Protein AF-A0A1G1Q8I1-F1 (afdb_monomer_lite)

Radius of gyration: 12.09 Å; chains: 1; bounding box: 30×30×26 Å

pLDDT: mean 93.48, std 7.2, range [61.28, 98.25]

Sequence (97 aa):
MKILICSKTAAIRESLNLILSDIYDLILTESIEMCAEILNNAKDVNLVIGEDIVPIRDQFPQRKTLGIKDRNEVEAPFIEKPFKSDLVLKKIEEILK

Secondary structure (DSSP, 8-state):
-EEEEE-S-HHHHHHHHHHHTTTSEEEEESSHHHHHHHHHH-TTEEEEEESS-HHHHHH-TTSEEEEEE-TT---SSEEESS--HHHHHHHHHHHH-

Foldseek 3Di:
DEEEEEELDPVVQVVCCVLPVVPHHYDYYNHQVVVVVCVVPPVPHAEYEYAPCPVVCVVCVVHHYEYEEDPPDDDDDYDYPPDDSVVVVVSVVVRRD

Structure (mmCIF, N/CA/C/O backbone):
data_AF-A0A1G1Q8I1-F1
#
_entry.id   AF-A0A1G1Q8I1-F1
#
loop_
_atom_site.group_PDB
_atom_site.id
_atom_site.type_symbol
_atom_site.label_atom_id
_atom_site.label_alt_id
_atom_site.label_comp_id
_atom_site.label_asym_id
_atom_site.label_entity_id
_atom_site.label_seq_id
_atom_site.pdbx_PDB_ins_code
_atom_site.Cartn_x
_atom_site.Cartn_y
_atom_site.Cartn_z
_atom_site.occupancy
_atom_site.B_iso_or_equiv
_atom_site.auth_seq_id
_atom_site.auth_comp_id
_atom_site.auth_asym_id
_atom_site.auth_atom_id
_atom_site.pdbx_PDB_model_num
ATOM 1 N N . MET A 1 1 ? -14.507 -0.426 1.225 1.00 89.56 1 MET A N 1
ATOM 2 C CA . MET A 1 1 ? -13.452 -0.091 2.223 1.00 89.56 1 MET A CA 1
ATOM 3 C C . MET A 1 1 ? -12.287 0.466 1.442 1.00 89.56 1 MET A C 1
ATOM 5 O O . MET A 1 1 ? -11.963 -0.113 0.410 1.00 89.56 1 MET A O 1
ATOM 9 N N . LYS A 1 2 ? -11.696 1.575 1.892 1.00 96.00 2 LYS A N 1
ATOM 10 C CA . LYS A 1 2 ? -10.826 2.380 1.037 1.00 96.00 2 LYS A CA 1
ATOM 11 C C . LYS A 1 2 ? -9.344 2.125 1.307 1.00 96.00 2 LYS A C 1
ATOM 13 O O . LYS A 1 2 ? -8.889 2.249 2.447 1.00 96.00 2 LYS A O 1
ATOM 18 N N . ILE A 1 3 ? -8.600 1.798 0.253 1.00 97.81 3 ILE A N 1
ATOM 19 C CA . ILE A 1 3 ? -7.150 1.579 0.280 1.00 97.81 3 ILE A CA 1
ATOM 20 C C . ILE A 1 3 ? -6.470 2.624 -0.604 1.00 97.81 3 ILE A C 1
ATOM 22 O O . ILE A 1 3 ? -6.877 2.860 -1.740 1.00 97.81 3 ILE A O 1
ATOM 26 N N . LEU A 1 4 ? -5.414 3.237 -0.077 1.00 98.19 4 LEU A N 1
ATOM 27 C CA . LEU A 1 4 ? -4.556 4.158 -0.813 1.00 98.19 4 LEU A CA 1
ATOM 28 C C . LEU A 1 4 ? -3.281 3.429 -1.249 1.00 98.19 4 LEU A C 1
ATOM 30 O O . LEU A 1 4 ? -2.517 2.957 -0.411 1.00 98.19 4 LEU A O 1
ATOM 34 N N . ILE A 1 5 ? -3.049 3.336 -2.553 1.00 98.25 5 ILE A N 1
ATOM 35 C CA . ILE A 1 5 ? -1.840 2.767 -3.145 1.00 98.25 5 ILE A CA 1
ATOM 36 C C . ILE A 1 5 ? -0.887 3.914 -3.487 1.00 98.25 5 ILE A C 1
ATOM 38 O O . ILE A 1 5 ? -1.200 4.732 -4.346 1.00 98.25 5 ILE A O 1
ATOM 42 N N . CYS A 1 6 ? 0.284 3.952 -2.851 1.00 97.31 6 CYS A N 1
ATOM 43 C CA . CYS A 1 6 ? 1.308 4.976 -3.051 1.00 97.31 6 CYS A CA 1
ATOM 44 C C . CYS A 1 6 ? 2.612 4.348 -3.556 1.00 97.31 6 CYS A C 1
ATOM 46 O O . CYS A 1 6 ? 3.387 3.784 -2.789 1.00 97.31 6 CYS A O 1
ATOM 48 N N . SER A 1 7 ? 2.891 4.443 -4.851 1.00 96.44 7 SER A N 1
ATOM 49 C CA . SER A 1 7 ? 4.144 3.931 -5.421 1.00 96.44 7 SER A CA 1
ATOM 50 C C . SER A 1 7 ? 4.506 4.733 -6.658 1.00 96.44 7 SER A C 1
ATOM 52 O O . SER A 1 7 ? 3.631 5.049 -7.455 1.00 96.44 7 SER A O 1
ATOM 54 N N . LYS A 1 8 ? 5.794 5.024 -6.853 1.00 96.31 8 LYS A N 1
ATOM 55 C CA . LYS A 1 8 ? 6.310 5.641 -8.088 1.00 96.31 8 LYS A CA 1
ATOM 56 C C . LYS A 1 8 ? 6.316 4.651 -9.259 1.00 96.31 8 LYS A C 1
ATOM 58 O O . LYS A 1 8 ? 6.193 5.052 -10.414 1.00 96.31 8 LYS A O 1
ATOM 63 N N . THR A 1 9 ? 6.375 3.355 -8.966 1.00 96.31 9 THR A N 1
ATOM 64 C CA . THR A 1 9 ? 6.437 2.272 -9.949 1.00 96.31 9 THR A CA 1
ATOM 65 C C . THR A 1 9 ? 5.052 1.948 -10.507 1.00 96.31 9 THR A C 1
ATOM 67 O O . THR A 1 9 ? 4.230 1.313 -9.844 1.00 96.31 9 THR A O 1
ATOM 70 N N . ALA A 1 10 ? 4.804 2.324 -11.765 1.00 96.69 10 ALA A N 1
ATOM 71 C CA . ALA A 1 10 ? 3.527 2.069 -12.443 1.00 96.69 10 ALA A CA 1
ATOM 72 C C . ALA A 1 10 ? 3.129 0.583 -12.415 1.00 96.69 10 ALA A C 1
ATOM 74 O O . ALA A 1 10 ? 2.011 0.260 -12.026 1.00 96.69 10 ALA A O 1
ATOM 75 N N . ALA A 1 11 ? 4.073 -0.324 -12.689 1.00 96.44 11 ALA A N 1
ATOM 76 C CA . ALA A 1 11 ? 3.821 -1.765 -12.679 1.00 96.44 11 ALA A CA 1
ATOM 77 C C . ALA A 1 11 ? 3.303 -2.290 -11.325 1.00 96.44 11 ALA A C 1
ATOM 79 O O . ALA A 1 11 ? 2.479 -3.203 -11.291 1.00 96.44 11 ALA A O 1
ATOM 80 N N . ILE A 1 12 ? 3.748 -1.713 -10.201 1.00 96.12 12 ILE A N 1
ATOM 81 C CA . ILE A 1 12 ? 3.259 -2.091 -8.867 1.00 96.12 12 ILE A CA 1
ATOM 82 C C . ILE A 1 12 ? 1.855 -1.542 -8.642 1.00 96.12 12 ILE A C 1
ATOM 84 O O . ILE A 1 12 ? 0.994 -2.288 -8.177 1.00 96.12 12 ILE A O 1
ATOM 88 N N . ARG A 1 13 ? 1.598 -0.279 -9.012 1.00 97.31 13 ARG A N 1
ATOM 89 C CA . ARG A 1 13 ? 0.252 0.310 -8.929 1.00 97.31 13 ARG A CA 1
ATOM 90 C C . ARG A 1 13 ? -0.759 -0.493 -9.745 1.00 97.31 13 ARG A C 1
ATOM 92 O O . ARG A 1 13 ? -1.812 -0.841 -9.226 1.00 97.31 13 ARG A O 1
ATOM 99 N N . GLU A 1 14 ? -0.414 -0.833 -10.983 1.00 97.56 14 GLU A N 1
ATOM 100 C CA . GLU A 1 14 ? -1.252 -1.630 -11.883 1.00 97.56 14 GLU A CA 1
ATOM 101 C C . GLU A 1 14 ? -1.481 -3.043 -11.343 1.00 97.56 14 GLU A C 1
ATOM 103 O O . GLU A 1 14 ? -2.622 -3.497 -11.284 1.00 97.56 14 GLU A O 1
ATOM 108 N N . SER A 1 15 ? -0.423 -3.714 -10.875 1.00 97.31 15 SER A N 1
ATOM 109 C CA . SER A 1 15 ? -0.536 -5.058 -10.295 1.00 97.31 15 SER A CA 1
ATOM 110 C C . SER A 1 15 ? -1.443 -5.068 -9.064 1.00 97.31 15 SER A C 1
ATOM 112 O O . SER A 1 15 ? -2.322 -5.917 -8.951 1.00 97.31 15 SER A O 1
ATOM 114 N N . LEU A 1 16 ? -1.272 -4.111 -8.147 1.00 97.94 16 LEU A N 1
ATOM 115 C CA . LEU A 1 16 ? -2.126 -3.995 -6.963 1.00 97.94 16 LEU A CA 1
ATOM 116 C C . LEU A 1 16 ? -3.565 -3.625 -7.339 1.00 97.94 16 LEU A C 1
ATOM 118 O O . LEU A 1 16 ? -4.494 -4.179 -6.759 1.00 97.94 16 LEU A O 1
ATOM 122 N N . ASN A 1 17 ? -3.765 -2.754 -8.330 1.00 97.88 17 ASN A N 1
ATOM 123 C CA . ASN A 1 17 ? -5.095 -2.413 -8.827 1.00 97.88 17 ASN A CA 1
ATOM 124 C C . ASN A 1 17 ? -5.825 -3.639 -9.391 1.00 97.88 17 ASN A C 1
ATOM 126 O O . ASN A 1 17 ? -6.978 -3.876 -9.040 1.00 97.88 17 ASN A O 1
ATOM 130 N N . LEU A 1 18 ? -5.143 -4.459 -10.196 1.00 97.69 18 LEU A N 1
ATOM 131 C CA . LEU A 1 18 ? -5.697 -5.710 -10.726 1.00 97.69 18 LEU A CA 1
ATOM 132 C C . LEU A 1 18 ? -6.071 -6.704 -9.620 1.00 97.69 18 LEU A C 1
ATOM 134 O O . LEU A 1 18 ? -7.062 -7.409 -9.746 1.00 97.69 18 LEU A O 1
ATOM 138 N N . ILE A 1 19 ? -5.290 -6.765 -8.540 1.00 97.62 19 ILE A N 1
ATOM 139 C CA . ILE A 1 19 ? -5.535 -7.701 -7.433 1.00 97.62 19 ILE A CA 1
ATOM 140 C C . ILE A 1 19 ? -6.682 -7.226 -6.526 1.00 97.62 19 ILE A C 1
ATOM 142 O O . ILE A 1 19 ? -7.388 -8.055 -5.956 1.00 97.62 19 ILE A O 1
ATOM 146 N N . LEU A 1 20 ? -6.836 -5.911 -6.339 1.00 97.69 20 LEU A N 1
ATOM 147 C CA . LEU A 1 20 ? -7.621 -5.349 -5.235 1.00 97.69 20 LEU A CA 1
ATOM 148 C C . LEU A 1 20 ? -8.903 -4.621 -5.659 1.00 97.69 20 LEU A C 1
ATOM 150 O O . LEU A 1 20 ? -9.770 -4.428 -4.807 1.00 97.69 20 LEU A O 1
ATOM 154 N N . SER A 1 21 ? -9.040 -4.207 -6.923 1.00 97.06 21 SER A N 1
ATOM 155 C CA . SER A 1 21 ? -10.147 -3.333 -7.363 1.00 97.06 21 SER A CA 1
ATOM 156 C C . SER A 1 21 ? -11.527 -3.992 -7.319 1.00 97.06 21 SER A C 1
ATOM 158 O O . SER A 1 21 ? -12.518 -3.294 -7.127 1.00 97.06 21 SER A O 1
ATOM 160 N N . ASP A 1 22 ? -11.597 -5.322 -7.396 1.00 96.38 22 ASP A N 1
ATOM 161 C CA . ASP A 1 22 ? -12.855 -6.069 -7.251 1.00 96.38 22 ASP A CA 1
ATOM 162 C C . ASP A 1 22 ? -13.338 -6.166 -5.788 1.00 96.38 22 ASP A C 1
ATOM 164 O O . ASP A 1 22 ? -14.457 -6.608 -5.525 1.00 96.38 22 ASP A O 1
ATOM 168 N N . ILE A 1 23 ? -12.495 -5.790 -4.817 1.00 96.19 23 ILE A N 1
ATOM 169 C CA . ILE A 1 23 ? -12.715 -6.037 -3.380 1.00 96.19 23 ILE A CA 1
ATOM 170 C C . ILE A 1 23 ? -12.729 -4.727 -2.577 1.00 96.19 23 ILE A C 1
ATOM 172 O O . ILE A 1 23 ? -13.441 -4.605 -1.576 1.00 96.19 23 ILE A O 1
ATOM 176 N N . TYR A 1 24 ? -11.940 -3.738 -2.997 1.00 96.94 24 TYR A N 1
ATOM 177 C CA . TYR A 1 24 ? -11.701 -2.505 -2.255 1.00 96.94 24 TYR A CA 1
ATOM 178 C C . TYR A 1 24 ? -11.860 -1.265 -3.132 1.00 96.94 24 TYR A C 1
ATOM 180 O O . TYR A 1 24 ? -11.555 -1.275 -4.320 1.00 96.94 24 TYR A O 1
ATOM 188 N N . ASP A 1 25 ? -12.252 -0.156 -2.503 1.00 97.31 25 ASP A N 1
ATOM 189 C CA . ASP A 1 25 ? -12.247 1.155 -3.145 1.00 97.31 25 ASP A CA 1
ATOM 190 C C . ASP A 1 25 ? -10.804 1.660 -3.176 1.00 97.31 25 ASP A C 1
ATOM 192 O O . ASP A 1 25 ? -10.202 1.898 -2.123 1.00 97.31 25 ASP A O 1
ATOM 196 N N . LEU A 1 26 ? -10.224 1.807 -4.363 1.00 98.06 26 LEU A N 1
ATOM 197 C CA . LEU A 1 26 ? -8.812 2.152 -4.500 1.00 98.06 26 LEU A CA 1
ATOM 198 C C . LEU A 1 26 ? -8.616 3.627 -4.839 1.00 98.06 26 LEU A C 1
ATOM 200 O O . LEU A 1 26 ? -9.321 4.196 -5.670 1.00 98.06 26 LEU A O 1
ATOM 204 N N . ILE A 1 27 ? -7.601 4.230 -4.226 1.00 98.06 27 ILE A N 1
ATOM 205 C CA . ILE A 1 27 ? -7.016 5.490 -4.681 1.00 98.06 27 ILE A CA 1
ATOM 206 C C . ILE A 1 27 ? -5.553 5.229 -5.015 1.00 98.06 27 ILE A C 1
ATOM 208 O O . ILE A 1 27 ? -4.852 4.598 -4.231 1.00 98.06 27 ILE A O 1
ATOM 212 N N . LEU A 1 28 ? -5.095 5.694 -6.173 1.00 97.75 28 LEU A N 1
ATOM 213 C CA . LEU A 1 28 ? -3.731 5.483 -6.644 1.00 97.75 28 LEU A CA 1
ATOM 214 C C . LEU A 1 28 ? -2.989 6.821 -6.659 1.00 97.75 28 LEU A C 1
ATOM 216 O O . LEU A 1 28 ? -3.485 7.801 -7.213 1.00 97.75 28 LEU A O 1
ATOM 220 N N . THR A 1 29 ? -1.789 6.850 -6.088 1.00 97.56 29 THR A N 1
ATOM 221 C CA . THR A 1 29 ? -0.876 7.995 -6.137 1.00 97.56 29 THR A CA 1
ATOM 222 C C . THR A 1 29 ? 0.521 7.580 -6.543 1.00 97.56 29 THR A C 1
ATOM 224 O O . THR A 1 29 ? 0.976 6.465 -6.281 1.00 97.56 29 THR A O 1
ATOM 227 N N . GLU A 1 30 ? 1.225 8.527 -7.153 1.00 96.62 30 GLU A N 1
ATOM 228 C CA . GLU A 1 30 ? 2.565 8.305 -7.697 1.00 96.62 30 GLU A CA 1
ATOM 229 C C . GLU A 1 30 ? 3.667 8.895 -6.814 1.00 96.62 30 GLU A C 1
ATOM 231 O O . GLU A 1 30 ? 4.847 8.663 -7.061 1.00 96.62 30 GLU A O 1
ATOM 236 N N . SER A 1 31 ? 3.300 9.650 -5.774 1.00 96.25 31 SER A N 1
ATOM 237 C CA . SER A 1 31 ? 4.247 10.319 -4.889 1.00 96.25 31 SER A CA 1
ATOM 238 C C . SER A 1 31 ? 3.776 10.341 -3.432 1.00 96.25 31 SER A C 1
ATOM 240 O O . SER A 1 31 ? 2.584 10.203 -3.136 1.00 96.25 31 SER A O 1
ATOM 242 N N . ILE A 1 32 ? 4.737 10.530 -2.525 1.00 96.25 32 ILE A N 1
ATOM 243 C CA . ILE A 1 32 ? 4.505 10.639 -1.079 1.00 96.25 32 ILE A CA 1
ATOM 244 C C . ILE A 1 32 ? 3.729 11.921 -0.758 1.00 96.25 32 ILE A C 1
ATOM 246 O O . ILE A 1 32 ? 2.854 11.911 0.101 1.00 96.25 32 ILE A O 1
ATOM 250 N N . GLU A 1 33 ? 3.989 13.005 -1.485 1.00 96.81 33 GLU A N 1
ATOM 251 C CA . GLU A 1 33 ? 3.319 14.297 -1.324 1.00 96.81 33 GLU A CA 1
ATOM 252 C C . GLU A 1 33 ? 1.821 14.182 -1.632 1.00 96.81 33 GLU A C 1
ATOM 254 O O . GLU A 1 33 ? 0.992 14.567 -0.808 1.00 96.81 33 GLU A O 1
ATOM 259 N N . MET A 1 34 ? 1.468 13.563 -2.765 1.00 97.00 34 MET A N 1
ATOM 260 C CA . MET A 1 34 ? 0.069 13.298 -3.122 1.00 97.00 34 MET A CA 1
ATOM 261 C C . MET A 1 34 ? -0.603 12.368 -2.105 1.00 97.00 34 MET A C 1
ATOM 263 O O . MET A 1 34 ? -1.750 12.579 -1.715 1.00 97.00 34 MET A O 1
ATOM 267 N N . CYS A 1 35 ? 0.117 11.340 -1.645 1.00 96.81 35 CYS A N 1
ATOM 268 C CA . CYS A 1 35 ? -0.384 10.424 -0.625 1.00 96.81 35 CYS A CA 1
ATOM 269 C C . CYS A 1 35 ? -0.704 11.163 0.686 1.00 96.81 35 CYS A C 1
ATOM 271 O O . CYS A 1 35 ? -1.770 10.959 1.271 1.00 96.81 35 CYS A O 1
ATOM 273 N N . ALA A 1 36 ? 0.186 12.050 1.136 1.00 96.88 36 ALA A N 1
ATOM 274 C CA . ALA A 1 36 ? -0.017 12.854 2.336 1.00 96.88 36 ALA A CA 1
ATOM 275 C C . ALA A 1 36 ? -1.197 13.829 2.184 1.00 96.88 36 ALA A C 1
ATOM 277 O O . ALA A 1 36 ? -2.022 13.945 3.094 1.00 96.88 36 ALA A O 1
ATOM 278 N N . GLU A 1 37 ? -1.327 14.486 1.027 1.00 97.44 37 GLU A N 1
ATOM 279 C CA . GLU A 1 37 ? -2.460 15.366 0.721 1.00 97.44 37 GLU A CA 1
ATOM 280 C C . GLU A 1 37 ? -3.797 14.618 0.820 1.00 97.44 37 GLU A C 1
ATOM 282 O O . GLU A 1 37 ? -4.740 15.092 1.462 1.00 97.44 37 GLU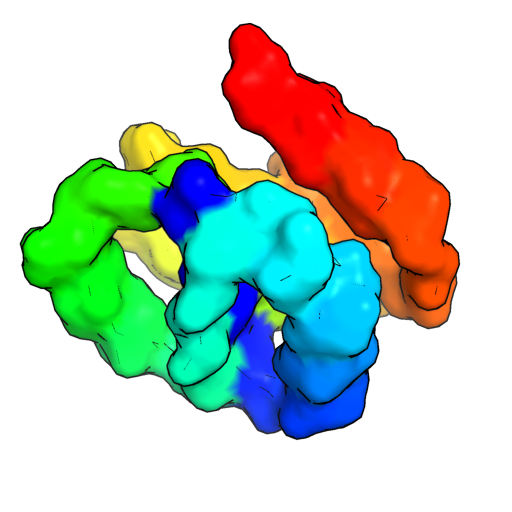 A O 1
ATOM 287 N N . ILE A 1 38 ? -3.869 13.403 0.273 1.00 96.75 38 ILE A N 1
ATOM 288 C CA . ILE A 1 38 ? -5.069 12.571 0.373 1.00 96.75 38 ILE A CA 1
ATOM 289 C C . ILE A 1 38 ? -5.342 12.183 1.820 1.00 96.75 38 ILE A C 1
ATOM 291 O O . ILE A 1 38 ? -6.473 12.322 2.265 1.00 96.75 38 ILE A O 1
ATOM 295 N N . LEU A 1 39 ? -4.348 11.748 2.596 1.00 96.38 39 LEU A N 1
ATOM 296 C CA . LEU A 1 39 ? -4.563 11.343 3.995 1.00 96.38 39 LEU A CA 1
ATOM 297 C C . LEU A 1 39 ? -5.006 12.495 4.908 1.00 96.38 39 LEU A C 1
ATOM 299 O O . LEU A 1 39 ? -5.708 12.269 5.908 1.00 96.38 39 LEU A O 1
ATOM 303 N N . ASN A 1 40 ? -4.632 13.728 4.560 1.00 95.81 40 ASN A N 1
ATOM 304 C CA . ASN A 1 40 ? -5.113 14.927 5.234 1.00 95.81 40 ASN A CA 1
ATOM 305 C C . ASN A 1 40 ? -6.619 15.134 5.025 1.00 95.81 40 ASN A C 1
ATOM 307 O O . ASN A 1 40 ? -7.313 15.452 5.993 1.00 95.81 40 ASN A O 1
ATOM 311 N N . ASN A 1 41 ? -7.127 14.854 3.823 1.00 95.25 41 ASN A N 1
ATOM 312 C CA . ASN A 1 41 ? -8.517 15.111 3.435 1.00 95.25 41 ASN A CA 1
ATOM 313 C C . ASN A 1 41 ? -9.446 13.885 3.574 1.00 95.25 41 ASN A C 1
ATOM 315 O O . ASN A 1 41 ? -10.612 14.019 3.935 1.00 95.25 41 ASN A O 1
ATOM 319 N N . ALA A 1 42 ? -8.933 12.678 3.348 1.00 92.69 42 ALA A N 1
ATOM 320 C CA . ALA A 1 42 ? -9.675 11.422 3.337 1.00 92.69 42 ALA A CA 1
ATOM 321 C C . ALA A 1 42 ? -9.477 10.666 4.660 1.00 92.69 42 ALA A C 1
ATOM 323 O O . ALA A 1 42 ? -8.538 9.885 4.865 1.00 92.69 42 ALA A O 1
ATOM 324 N N . LYS A 1 43 ? -10.373 10.918 5.620 1.00 89.38 43 LYS A N 1
ATOM 325 C CA . LYS A 1 43 ? -10.341 10.237 6.927 1.00 89.38 43 LYS A CA 1
ATOM 326 C C . LYS A 1 43 ? -10.773 8.774 6.852 1.00 89.38 43 LYS A C 1
ATOM 328 O O . LYS A 1 43 ? -10.344 7.990 7.692 1.00 89.38 43 LYS A O 1
ATOM 333 N N . ASP A 1 44 ? -11.497 8.401 5.807 1.00 94.75 44 ASP A N 1
ATOM 334 C CA . ASP A 1 44 ? -12.022 7.063 5.544 1.00 94.75 44 ASP A CA 1
ATOM 335 C C . ASP A 1 44 ? -11.020 6.090 4.892 1.00 94.75 44 ASP A C 1
ATOM 337 O O . ASP A 1 44 ? -11.364 4.935 4.670 1.00 94.75 44 ASP A O 1
ATOM 341 N N . VAL A 1 45 ? -9.777 6.507 4.614 1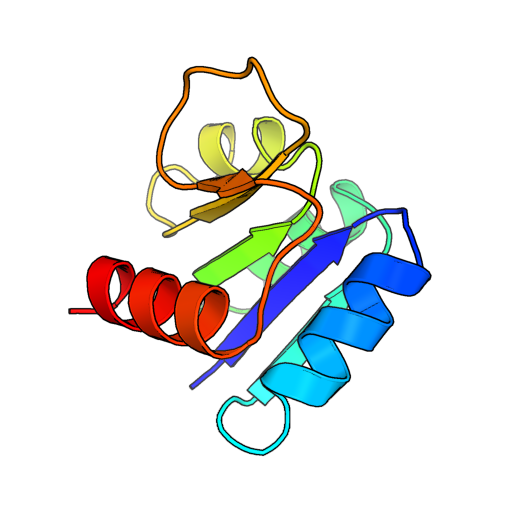.00 96.12 45 VAL A N 1
ATOM 342 C CA . VAL A 1 45 ? -8.711 5.590 4.165 1.00 96.12 45 VAL A CA 1
ATOM 343 C C . VAL A 1 45 ? -8.293 4.662 5.310 1.00 96.12 45 VAL A C 1
ATOM 345 O O . VAL A 1 45 ? -7.811 5.115 6.354 1.00 96.12 45 VAL A O 1
ATOM 348 N N . ASN A 1 46 ? -8.450 3.355 5.100 1.00 95.06 46 ASN A N 1
ATOM 349 C CA . ASN A 1 46 ? -8.205 2.332 6.118 1.00 95.06 46 ASN A CA 1
ATOM 350 C C . ASN A 1 46 ? -6.771 1.787 6.099 1.00 95.06 46 ASN A C 1
ATOM 352 O O . ASN A 1 46 ? -6.268 1.373 7.142 1.00 95.06 46 ASN A O 1
ATOM 356 N N . LEU A 1 47 ? -6.125 1.780 4.931 1.00 97.25 47 LEU A N 1
ATOM 357 C CA . LEU A 1 47 ? -4.794 1.212 4.725 1.00 97.25 47 LEU A CA 1
ATOM 358 C C . LEU A 1 47 ? -4.057 1.965 3.616 1.00 97.25 47 LEU A C 1
ATOM 360 O O . LEU A 1 47 ? -4.657 2.301 2.593 1.00 97.25 47 LEU A O 1
ATOM 364 N N . VAL A 1 48 ? -2.757 2.179 3.812 1.00 97.56 48 VAL A N 1
ATOM 365 C CA . VAL A 1 48 ? -1.83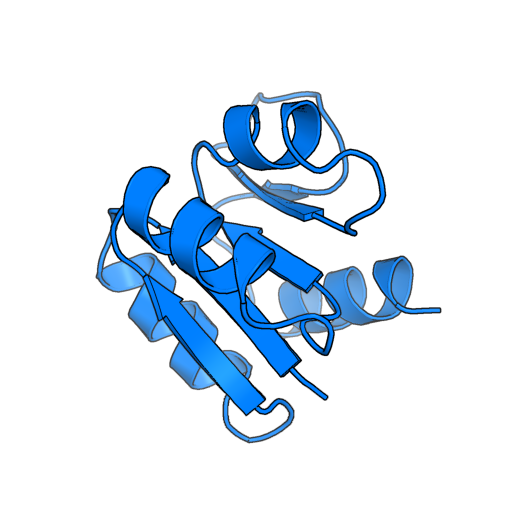5 2.650 2.771 1.00 97.56 48 VAL A CA 1
ATOM 366 C C . VAL A 1 48 ? -0.910 1.507 2.360 1.00 97.56 48 VAL A C 1
ATOM 368 O O . VAL A 1 48 ? -0.264 0.913 3.220 1.00 97.56 48 VAL A O 1
ATOM 371 N N . ILE A 1 49 ? -0.822 1.208 1.065 1.00 97.56 49 ILE 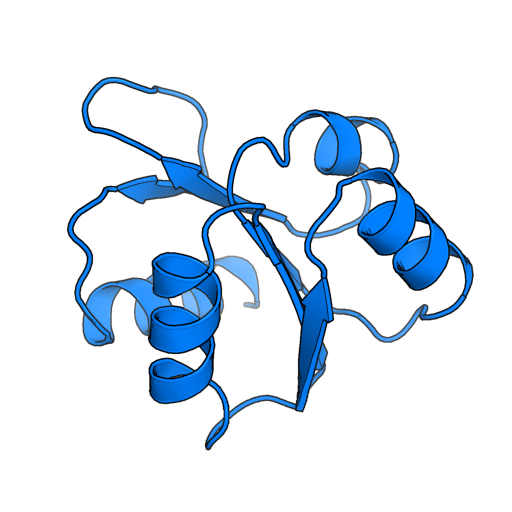A N 1
ATOM 372 C CA . ILE A 1 49 ? 0.067 0.176 0.509 1.00 97.56 49 ILE A CA 1
ATOM 373 C C . ILE A 1 49 ? 1.048 0.835 -0.451 1.00 97.56 49 ILE A C 1
ATOM 375 O O . ILE A 1 49 ? 0.630 1.637 -1.283 1.00 97.56 49 ILE A O 1
ATOM 379 N N . GLY A 1 50 ? 2.337 0.514 -0.384 1.00 95.25 50 GLY A N 1
ATOM 380 C CA . GLY A 1 50 ? 3.272 1.187 -1.277 1.00 95.25 50 GLY A CA 1
ATOM 381 C C . GLY A 1 50 ? 4.751 0.941 -1.058 1.00 95.25 50 GLY A C 1
ATOM 382 O O . GLY A 1 50 ? 5.166 0.332 -0.076 1.00 95.25 50 GLY A O 1
ATOM 383 N N . GLU A 1 51 ? 5.547 1.466 -1.983 1.00 92.56 51 GLU A N 1
ATOM 384 C CA . GLU A 1 51 ? 7.007 1.534 -1.872 1.00 92.56 51 GLU A CA 1
ATOM 385 C C . GLU A 1 51 ? 7.415 2.827 -1.170 1.00 92.56 51 GLU A C 1
ATOM 387 O O . GLU A 1 51 ? 6.730 3.842 -1.299 1.00 92.56 51 GLU A O 1
ATOM 392 N N . ASP A 1 52 ? 8.531 2.797 -0.440 1.00 88.62 52 ASP A N 1
ATOM 393 C CA . ASP A 1 52 ? 9.092 3.973 0.238 1.00 88.62 52 ASP A CA 1
ATOM 394 C C . ASP A 1 52 ? 8.095 4.715 1.149 1.00 88.62 52 ASP A C 1
ATOM 396 O O . ASP A 1 52 ? 8.221 5.914 1.378 1.00 88.62 52 ASP A O 1
ATOM 400 N N . ILE A 1 53 ? 7.099 4.014 1.705 1.00 92.75 53 ILE A N 1
ATOM 401 C CA . ILE A 1 53 ? 6.024 4.611 2.523 1.00 92.75 53 ILE A CA 1
ATOM 402 C C . ILE A 1 53 ? 6.416 4.874 3.986 1.00 92.75 53 ILE A C 1
ATOM 404 O O . ILE A 1 53 ? 5.557 5.213 4.802 1.00 92.75 53 ILE A O 1
ATOM 408 N N . VAL A 1 54 ? 7.698 4.741 4.337 1.00 91.81 54 VAL A N 1
ATOM 409 C CA . VAL A 1 54 ? 8.211 5.076 5.679 1.00 91.81 54 VAL A CA 1
ATOM 410 C C . VAL A 1 54 ? 7.852 6.516 6.081 1.00 91.81 54 VAL A C 1
ATOM 412 O O . VAL A 1 54 ? 7.270 6.680 7.152 1.00 91.81 54 VAL A O 1
ATOM 415 N N . PRO A 1 55 ? 8.032 7.548 5.228 1.00 94.31 55 PRO A N 1
ATOM 416 C CA . PRO A 1 55 ? 7.634 8.911 5.575 1.00 94.31 55 PRO A CA 1
ATOM 417 C C . PRO A 1 55 ? 6.133 9.051 5.850 1.00 94.31 55 PRO A C 1
ATOM 419 O O . PRO A 1 55 ? 5.742 9.841 6.702 1.00 94.31 55 PRO A O 1
ATOM 422 N N . ILE A 1 56 ? 5.280 8.278 5.166 1.00 95.56 56 ILE A N 1
ATOM 423 C CA . ILE A 1 56 ? 3.832 8.279 5.420 1.00 95.56 56 ILE A CA 1
ATOM 424 C C . ILE A 1 56 ? 3.523 7.668 6.781 1.00 95.56 56 ILE A C 1
ATOM 426 O O . ILE A 1 56 ? 2.706 8.212 7.520 1.00 95.56 56 ILE A O 1
ATOM 430 N N . ARG A 1 57 ? 4.181 6.563 7.134 1.00 93.12 57 ARG A N 1
ATOM 431 C CA . ARG A 1 57 ? 4.025 5.941 8.452 1.00 93.12 57 ARG A CA 1
ATOM 432 C C . ARG A 1 57 ? 4.455 6.893 9.569 1.00 93.12 57 ARG A C 1
ATOM 434 O O . ARG A 1 57 ? 3.749 6.997 10.564 1.00 93.12 57 ARG A O 1
ATOM 441 N N . ASP A 1 58 ? 5.560 7.608 9.383 1.00 94.12 58 ASP A N 1
ATOM 442 C CA . ASP A 1 58 ? 6.089 8.527 10.395 1.00 94.12 58 ASP A CA 1
ATOM 443 C C . ASP A 1 58 ? 5.224 9.793 10.533 1.00 94.12 58 ASP A C 1
ATOM 445 O O . ASP A 1 58 ? 4.998 10.273 11.642 1.00 94.12 58 ASP A O 1
ATOM 449 N N . GLN A 1 59 ? 4.692 10.317 9.421 1.00 95.38 59 GLN A N 1
ATOM 450 C CA . GLN A 1 59 ? 3.788 11.477 9.422 1.00 95.38 59 GLN A CA 1
ATOM 451 C C . GLN A 1 59 ? 2.371 11.136 9.905 1.00 95.38 59 GLN A C 1
ATOM 453 O O . GLN A 1 59 ? 1.693 11.984 10.487 1.00 95.38 59 GLN A O 1
ATOM 458 N N . PHE A 1 60 ? 1.910 9.907 9.664 1.00 94.88 60 PHE A N 1
ATOM 459 C CA . PHE A 1 60 ? 0.567 9.441 10.001 1.00 94.88 60 PHE A CA 1
ATOM 460 C C . PHE A 1 60 ? 0.616 8.131 10.812 1.00 94.88 60 PHE A C 1
ATOM 462 O O . PHE A 1 60 ? 0.074 7.117 10.363 1.00 94.88 60 PHE A O 1
ATOM 469 N N . PRO A 1 61 ? 1.208 8.126 12.023 1.00 92.94 61 PRO A N 1
ATOM 470 C CA . PRO A 1 61 ? 1.442 6.907 12.810 1.00 92.94 61 PRO A CA 1
ATOM 471 C C . PRO A 1 61 ? 0.159 6.178 13.237 1.00 92.94 61 PRO A C 1
ATOM 473 O O . PRO A 1 61 ? 0.182 4.993 13.555 1.00 92.94 61 PRO A O 1
ATOM 476 N N . GLN A 1 62 ? -0.983 6.866 13.226 1.00 91.56 62 GLN A N 1
ATOM 477 C CA . GLN A 1 62 ? -2.307 6.296 13.479 1.00 91.56 62 GLN A CA 1
ATOM 478 C C . GLN A 1 62 ? -2.887 5.516 12.288 1.00 91.56 62 GLN A C 1
ATOM 480 O O . GLN A 1 62 ? -3.944 4.897 12.415 1.00 91.56 62 GLN A O 1
ATOM 485 N N . ARG A 1 63 ? -2.262 5.590 11.107 1.00 92.44 63 ARG A N 1
ATOM 486 C CA . ARG A 1 63 ? -2.717 4.897 9.897 1.00 92.44 63 ARG A CA 1
ATOM 487 C C . ARG A 1 63 ? -2.012 3.554 9.773 1.00 92.44 63 ARG A C 1
ATOM 489 O O . ARG A 1 63 ? -0.802 3.450 9.947 1.00 92.44 63 ARG A O 1
ATOM 496 N N . LYS A 1 64 ? -2.776 2.528 9.398 1.00 95.44 64 LYS A N 1
ATOM 497 C CA . LYS A 1 64 ? -2.219 1.228 9.024 1.00 95.44 64 LYS A CA 1
ATOM 498 C C . LYS A 1 64 ? -1.474 1.383 7.690 1.00 95.44 64 LYS A C 1
ATOM 500 O O . LYS A 1 64 ? -2.001 1.988 6.752 1.00 95.44 64 LYS A O 1
ATOM 505 N N . THR A 1 65 ? -0.264 0.841 7.605 1.00 95.69 65 THR A N 1
ATOM 506 C CA . THR A 1 65 ? 0.580 0.863 6.401 1.00 95.69 65 THR A CA 1
ATOM 507 C C . THR A 1 65 ? 1.057 -0.547 6.058 1.00 95.69 65 THR A C 1
ATOM 509 O O . THR A 1 65 ? 1.163 -1.390 6.944 1.00 95.69 65 THR A O 1
ATOM 512 N N . LEU A 1 66 ? 1.311 -0.819 4.776 1.00 96.38 66 LEU A N 1
ATOM 513 C CA . LEU A 1 66 ? 1.846 -2.084 4.267 1.00 96.38 66 LEU A CA 1
ATOM 514 C C . LEU A 1 66 ? 2.873 -1.811 3.163 1.00 96.38 66 LEU A C 1
ATOM 516 O O . LEU A 1 66 ? 2.527 -1.360 2.072 1.00 96.38 66 LEU A O 1
ATOM 520 N N . GLY A 1 67 ? 4.147 -2.069 3.451 1.00 95.00 67 GLY A N 1
ATOM 521 C CA . GLY A 1 67 ? 5.232 -1.813 2.503 1.00 95.00 67 GLY A CA 1
ATOM 522 C C . GLY A 1 67 ? 5.279 -2.827 1.356 1.00 95.00 67 GLY A C 1
ATOM 523 O O . GLY A 1 67 ? 4.996 -4.003 1.559 1.00 95.00 67 GLY A O 1
ATOM 524 N N . ILE A 1 68 ? 5.701 -2.399 0.169 1.00 94.62 68 ILE A N 1
ATOM 525 C CA . ILE A 1 68 ? 6.156 -3.267 -0.925 1.00 94.62 68 ILE A CA 1
ATOM 526 C C . ILE A 1 68 ? 7.674 -3.114 -1.014 1.00 94.62 68 ILE A C 1
ATOM 528 O O . ILE A 1 68 ? 8.159 -2.000 -1.204 1.00 94.62 68 ILE A O 1
ATOM 532 N N . LYS A 1 69 ? 8.426 -4.203 -0.841 1.00 90.62 69 LYS A N 1
ATOM 533 C CA . LYS A 1 69 ? 9.886 -4.144 -0.656 1.00 90.62 69 LYS A CA 1
ATOM 534 C C . LYS A 1 69 ? 10.615 -5.241 -1.418 1.00 90.62 69 LYS A C 1
ATOM 536 O O . LYS A 1 69 ? 10.030 -6.270 -1.742 1.00 90.62 69 LYS A O 1
ATOM 541 N N . ASP A 1 70 ? 11.892 -5.022 -1.695 1.00 87.56 70 ASP A N 1
ATOM 542 C CA . ASP A 1 70 ? 12.772 -6.054 -2.236 1.00 87.56 70 ASP A CA 1
ATOM 543 C C . ASP A 1 70 ? 13.308 -6.966 -1.116 1.00 87.56 70 ASP A C 1
ATOM 545 O O . ASP A 1 70 ? 13.281 -6.635 0.074 1.00 87.56 70 ASP A O 1
ATOM 549 N N . ARG A 1 71 ? 13.761 -8.162 -1.503 1.00 69.56 71 ARG A N 1
ATOM 550 C CA . ARG A 1 71 ? 14.309 -9.183 -0.599 1.00 69.56 71 ARG A CA 1
ATOM 551 C C . ARG A 1 71 ? 15.487 -8.564 0.181 1.00 69.56 71 ARG A C 1
ATOM 553 O O . ARG A 1 71 ? 16.401 -8.057 -0.464 1.00 69.56 71 ARG A O 1
ATOM 560 N N . ASN A 1 72 ? 15.449 -8.616 1.525 1.00 66.44 72 ASN A N 1
ATOM 561 C CA . ASN A 1 72 ? 16.453 -8.156 2.528 1.00 66.44 72 ASN A CA 1
ATOM 562 C C . ASN A 1 72 ? 16.065 -6.970 3.438 1.00 66.44 72 ASN A C 1
ATOM 564 O O . ASN A 1 72 ? 16.866 -6.582 4.290 1.00 66.44 72 ASN A O 1
ATOM 568 N N . GLU A 1 73 ? 14.857 -6.419 3.341 1.00 63.75 73 GLU A N 1
ATOM 569 C CA . GLU A 1 73 ? 14.406 -5.387 4.285 1.00 63.75 73 GLU A CA 1
ATOM 570 C C . GLU A 1 73 ? 13.620 -5.967 5.473 1.00 63.75 73 GLU A C 1
ATOM 572 O O . GLU A 1 73 ? 12.769 -6.836 5.313 1.00 63.75 73 GLU A O 1
ATOM 577 N N . VAL A 1 74 ? 13.913 -5.486 6.688 1.00 61.28 74 VAL A N 1
ATOM 578 C CA . VAL A 1 74 ? 13.511 -6.151 7.948 1.00 61.28 74 VAL A CA 1
ATOM 579 C C . VAL A 1 74 ? 12.223 -5.575 8.558 1.00 61.28 74 VAL A C 1
ATOM 581 O O . VAL A 1 74 ? 11.623 -6.172 9.449 1.00 61.28 74 VAL A O 1
ATOM 584 N N . GLU A 1 75 ? 11.772 -4.407 8.106 1.00 69.31 75 GLU A N 1
ATOM 585 C CA . GLU A 1 75 ? 10.740 -3.656 8.822 1.00 69.31 75 GLU A CA 1
ATOM 586 C C . GLU A 1 75 ? 9.314 -4.007 8.366 1.00 69.31 75 GLU A C 1
ATOM 588 O O . GLU A 1 75 ? 8.906 -3.684 7.249 1.00 69.31 75 GLU A O 1
ATOM 593 N N . ALA A 1 76 ? 8.565 -4.672 9.252 1.00 75.31 76 ALA A N 1
ATOM 594 C CA . ALA A 1 76 ? 7.199 -5.147 9.045 1.00 75.31 76 ALA A CA 1
ATOM 595 C C . ALA A 1 76 ? 6.123 -4.090 9.386 1.00 75.31 76 ALA A C 1
ATOM 597 O O . ALA A 1 76 ? 6.351 -3.247 10.254 1.00 75.31 76 ALA A O 1
ATOM 598 N N . PRO A 1 77 ? 4.926 -4.164 8.767 1.00 89.62 77 PRO A N 1
ATOM 599 C CA . PRO A 1 77 ? 4.503 -5.176 7.797 1.00 89.62 77 PRO A CA 1
ATOM 600 C C . PRO A 1 77 ? 4.866 -4.814 6.345 1.00 89.62 77 PRO A C 1
ATOM 602 O O . PRO A 1 77 ? 4.724 -3.671 5.909 1.00 89.62 77 PRO A O 1
ATOM 605 N N . PHE A 1 78 ? 5.296 -5.818 5.575 1.00 92.50 78 PHE A N 1
ATOM 606 C CA . PHE A 1 78 ? 5.614 -5.676 4.153 1.00 92.50 78 PHE A CA 1
ATOM 607 C C . PHE A 1 78 ? 5.219 -6.912 3.331 1.00 92.50 78 PHE A C 1
ATOM 609 O O . PHE A 1 78 ? 4.977 -7.996 3.870 1.00 92.50 78 PHE A O 1
ATOM 616 N N . ILE A 1 79 ? 5.174 -6.724 2.014 1.00 93.50 79 ILE A N 1
ATOM 617 C CA . ILE A 1 79 ? 5.112 -7.748 0.976 1.00 93.50 79 ILE A CA 1
ATOM 618 C C . ILE A 1 79 ? 6.410 -7.661 0.170 1.00 93.50 79 ILE A C 1
ATOM 620 O O . ILE A 1 79 ? 6.795 -6.590 -0.302 1.00 93.50 79 ILE A O 1
ATOM 624 N N . GLU A 1 80 ? 7.084 -8.795 0.017 1.00 92.44 80 GLU A N 1
ATOM 625 C CA . GLU A 1 80 ? 8.312 -8.892 -0.768 1.00 92.44 80 GLU A CA 1
ATOM 626 C C . GLU A 1 80 ? 8.007 -9.032 -2.268 1.00 92.44 80 GLU A C 1
ATOM 628 O O . GLU A 1 80 ? 7.099 -9.770 -2.654 1.00 92.44 80 GLU A O 1
ATOM 633 N N . LYS A 1 81 ? 8.781 -8.360 -3.123 1.00 91.50 81 LYS A N 1
ATOM 634 C CA . LYS A 1 81 ? 8.765 -8.556 -4.577 1.00 91.50 81 LYS A CA 1
ATOM 635 C C . LYS A 1 81 ? 9.628 -9.771 -4.980 1.00 91.50 81 LYS A C 1
ATOM 637 O O . LYS A 1 81 ? 10.726 -9.937 -4.450 1.00 91.50 81 LYS A O 1
ATOM 642 N N . PRO A 1 82 ? 9.214 -10.576 -5.978 1.00 92.50 82 PRO A N 1
ATOM 643 C CA . PRO A 1 82 ? 7.904 -10.567 -6.627 1.00 92.50 82 PRO A CA 1
ATOM 644 C C . PRO A 1 82 ? 6.825 -11.162 -5.709 1.00 92.50 82 PRO A C 1
ATOM 646 O O . PRO A 1 82 ? 7.077 -12.130 -4.993 1.00 92.50 82 PRO A O 1
ATOM 649 N N . PHE A 1 83 ? 5.607 -10.624 -5.779 1.00 93.94 83 PHE A N 1
ATOM 650 C CA . PHE A 1 83 ? 4.486 -11.053 -4.940 1.00 93.94 83 PHE A CA 1
ATOM 651 C C . PHE A 1 83 ? 3.374 -11.737 -5.732 1.00 93.94 83 PHE A C 1
ATOM 653 O O . PHE A 1 83 ? 3.207 -11.527 -6.932 1.00 93.94 83 PHE A O 1
ATOM 660 N N . LYS A 1 84 ? 2.594 -12.555 -5.022 1.00 94.75 84 LYS A N 1
ATOM 661 C CA . LYS A 1 84 ? 1.387 -13.214 -5.527 1.00 94.75 84 LYS A CA 1
ATOM 662 C C . LYS A 1 84 ? 0.139 -12.615 -4.880 1.00 94.75 84 LYS A C 1
ATOM 664 O O . LYS A 1 84 ? 0.208 -12.100 -3.764 1.00 94.75 84 LYS A O 1
ATOM 669 N N . SER A 1 85 ? -0.993 -12.695 -5.574 1.00 96.00 85 SER A N 1
ATOM 670 C CA . SER A 1 85 ? -2.267 -12.109 -5.139 1.00 96.00 85 SER A CA 1
ATOM 671 C C . SER A 1 85 ? -2.761 -12.655 -3.798 1.00 96.00 85 SER A C 1
ATOM 673 O O . SER A 1 85 ? -3.177 -11.882 -2.940 1.00 96.00 85 SER A O 1
ATOM 675 N N . ASP A 1 86 ? -2.651 -13.963 -3.579 1.00 96.69 86 ASP A N 1
ATOM 676 C CA . ASP A 1 86 ? -3.018 -14.636 -2.330 1.00 96.69 86 ASP A CA 1
ATOM 677 C C . ASP A 1 86 ? -2.243 -14.089 -1.123 1.00 96.69 86 ASP A C 1
ATOM 679 O O . ASP A 1 86 ? -2.825 -13.829 -0.068 1.00 96.69 86 ASP A O 1
ATOM 683 N N . LEU A 1 87 ? -0.941 -13.838 -1.290 1.00 95.31 87 LEU A N 1
ATOM 684 C CA . LEU A 1 87 ? -0.114 -13.228 -0.252 1.00 95.31 87 LEU A CA 1
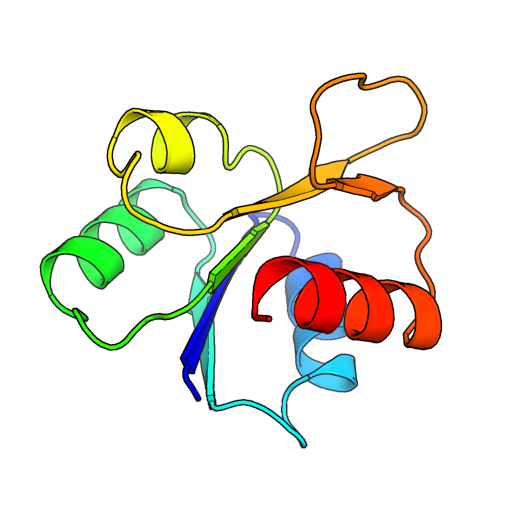ATOM 685 C C . LEU A 1 87 ? -0.540 -11.784 0.049 1.00 95.31 87 LEU A C 1
ATOM 687 O O . LEU A 1 87 ? -0.601 -11.406 1.220 1.00 95.31 87 LEU A O 1
ATOM 691 N N . VAL A 1 88 ? -0.836 -10.991 -0.987 1.00 96.75 88 VAL A N 1
ATOM 692 C CA . VAL A 1 88 ? -1.294 -9.599 -0.836 1.00 96.75 88 VAL A CA 1
ATOM 693 C C . VAL A 1 88 ? -2.584 -9.559 -0.016 1.00 96.75 88 VAL A C 1
ATOM 695 O O . VAL A 1 88 ? -2.648 -8.859 0.995 1.00 96.75 88 VAL A O 1
ATOM 698 N N . LEU A 1 89 ? -3.581 -10.357 -0.405 1.00 96.69 89 LEU A N 1
ATOM 699 C CA . LEU A 1 89 ? -4.883 -10.408 0.264 1.00 96.69 89 LEU A CA 1
ATOM 700 C C . LEU A 1 89 ? -4.752 -10.863 1.717 1.00 96.69 89 LEU A C 1
ATOM 702 O O . LEU A 1 89 ? -5.246 -10.193 2.622 1.00 96.69 89 LEU A O 1
ATOM 706 N N . 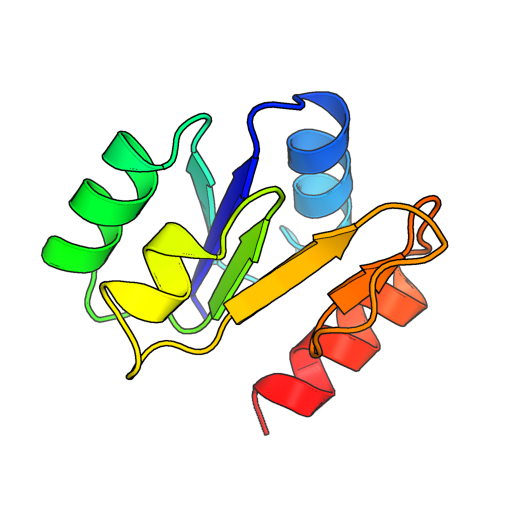LYS A 1 90 ? -3.990 -11.935 1.958 1.00 96.19 90 LYS A N 1
ATOM 707 C CA . LYS A 1 90 ? -3.727 -12.428 3.313 1.00 96.19 90 LYS A CA 1
ATOM 708 C C . LYS A 1 90 ? -3.107 -11.350 4.207 1.00 96.19 90 LYS A C 1
ATOM 710 O O . LYS A 1 90 ? -3.518 -11.197 5.355 1.00 96.19 90 LYS A O 1
ATOM 715 N N . LYS A 1 91 ? -2.132 -10.589 3.699 1.00 95.94 91 LYS A N 1
ATOM 716 C CA . LYS A 1 91 ? -1.472 -9.517 4.466 1.00 95.94 91 LYS A CA 1
ATOM 717 C C . LYS A 1 91 ? -2.409 -8.356 4.775 1.00 95.94 91 LYS A C 1
ATOM 719 O O . LYS A 1 91 ? -2.373 -7.825 5.882 1.00 95.94 91 LYS A O 1
ATOM 724 N N . ILE A 1 92 ? -3.255 -7.986 3.821 1.00 95.94 92 ILE A N 1
ATOM 725 C CA . ILE A 1 92 ? -4.275 -6.955 4.016 1.00 95.94 92 ILE A CA 1
ATOM 726 C C . ILE A 1 92 ? -5.267 -7.390 5.105 1.00 95.94 92 ILE A C 1
ATOM 728 O O . ILE A 1 92 ? -5.531 -6.622 6.028 1.00 95.94 92 ILE A O 1
ATOM 732 N N . GLU A 1 93 ? -5.749 -8.634 5.068 1.00 94.69 93 GLU A N 1
ATOM 733 C CA . GLU A 1 93 ? -6.637 -9.178 6.104 1.00 94.69 93 GLU A CA 1
ATOM 734 C C . GLU A 1 93 ? -5.982 -9.228 7.491 1.00 94.69 93 GLU A C 1
ATOM 736 O O . GLU A 1 93 ? -6.622 -8.871 8.476 1.00 94.69 93 GLU A O 1
ATOM 741 N N . GLU A 1 94 ? -4.715 -9.652 7.587 1.00 95.06 94 GLU A N 1
ATOM 742 C CA . GLU A 1 94 ? -3.951 -9.664 8.847 1.00 95.06 94 GLU A CA 1
ATOM 743 C C . GLU A 1 94 ? -3.865 -8.269 9.478 1.00 95.06 94 GLU A C 1
ATOM 745 O O . GLU A 1 94 ? -3.956 -8.139 10.696 1.00 95.06 94 GLU A O 1
ATOM 750 N N . ILE A 1 95 ? -3.707 -7.232 8.654 1.00 94.38 95 ILE A N 1
ATOM 751 C CA . ILE A 1 95 ? -3.579 -5.847 9.113 1.00 94.38 95 ILE A CA 1
ATOM 752 C C . ILE A 1 95 ? -4.929 -5.251 9.492 1.00 94.38 95 ILE A C 1
ATOM 754 O O . ILE A 1 95 ? -4.987 -4.422 10.397 1.00 94.38 95 ILE A O 1
ATOM 758 N N . LEU A 1 96 ? -6.001 -5.602 8.784 1.00 91.19 96 LEU A N 1
ATOM 759 C CA . LEU A 1 96 ? -7.305 -4.954 8.932 1.00 91.19 96 LEU A CA 1
ATOM 760 C C . LEU A 1 96 ? -8.220 -5.580 9.980 1.00 91.19 96 LEU A C 1
ATOM 762 O O . LEU A 1 96 ? -9.143 -4.886 10.410 1.00 91.19 96 LEU A O 1
ATOM 766 N N . LYS A 1 97 ? -7.952 -6.824 10.389 1.00 84.94 97 LYS A N 1
ATOM 767 C CA . LYS A 1 97 ? -8.520 -7.403 11.615 1.00 84.94 97 LYS A CA 1
ATOM 768 C C . LYS A 1 97 ? -8.248 -6.507 12.831 1.00 84.94 97 LYS A C 1
ATOM 770 O O . LYS A 1 97 ? -9.074 -6.592 13.763 1.00 84.94 97 LYS A O 1
#